Protein AF-A0A1V5QYV3-F1 (afdb_monomer_lite)

Foldseek 3Di:
DCLDCLCQLLQVQQVHLLSDALLLVLLCVVLVSDDLVNVLVSLVVNPDDDDLSVVSNPQDDPRCVPCNSVSSQVSNCVVPVGHDDPPDPSNVLSLLSSLLSQLVVLLVDPDAQLRSQVSLVVSLVSGPPNPLCPPQWDDDDPPNPDRIGGDSVVSVVSSVVSVVVSVVVD

Structure (mmCIF, N/CA/C/O backbone):
data_AF-A0A1V5QYV3-F1
#
_entry.id   AF-A0A1V5QYV3-F1
#
loop_
_atom_site.group_PDB
_atom_site.id
_atom_site.type_symbol
_atom_site.label_atom_id
_atom_site.label_alt_id
_atom_site.label_comp_id
_atom_site.label_asym_id
_atom_site.label_entity_id
_atom_site.label_seq_id
_atom_site.pdbx_PDB_ins_code
_atom_site.Cartn_x
_atom_site.Cartn_y
_atom_site.Cartn_z
_atom_site.occupancy
_atom_site.B_iso_or_equiv
_atom_site.auth_seq_id
_atom_site.auth_comp_id
_atom_site.auth_asym_id
_atom_site.auth_atom_id
_atom_site.pdbx_PDB_model_num
ATOM 1 N N . MET A 1 1 ? 0.144 7.387 -16.689 1.00 37.31 1 MET A N 1
ATOM 2 C CA . MET A 1 1 ? -0.087 6.538 -15.502 1.00 37.31 1 MET A CA 1
ATOM 3 C C . MET A 1 1 ? -1.443 6.913 -14.931 1.00 37.31 1 MET A C 1
ATOM 5 O O . MET A 1 1 ? -1.609 8.061 -14.538 1.00 37.31 1 MET A O 1
ATOM 9 N N . VAL A 1 2 ? -2.435 6.024 -14.979 1.00 34.88 2 VAL A N 1
ATOM 10 C CA . VAL A 1 2 ? -3.757 6.297 -14.391 1.00 34.88 2 VAL A CA 1
ATOM 11 C C . VAL A 1 2 ? -3.686 5.932 -12.906 1.00 34.88 2 VAL A C 1
ATOM 13 O O . VAL A 1 2 ? -4.050 4.836 -12.500 1.00 34.88 2 VAL A O 1
ATOM 16 N N . LEU A 1 3 ? -3.137 6.849 -12.108 1.00 44.66 3 LEU A N 1
ATOM 17 C CA . LEU A 1 3 ? -3.066 6.776 -10.644 1.00 44.66 3 LEU A CA 1
ATOM 18 C C . LEU A 1 3 ? -4.447 7.116 -10.060 1.00 44.66 3 LEU A C 1
ATOM 20 O O . LEU A 1 3 ? -4.677 8.246 -9.636 1.00 44.66 3 LEU A O 1
ATOM 24 N N . GLY A 1 4 ? -5.406 6.190 -10.151 1.00 52.59 4 GLY A N 1
ATOM 25 C CA . GLY A 1 4 ? -6.809 6.488 -9.825 1.00 52.59 4 GLY A CA 1
ATOM 26 C C . GLY A 1 4 ? -7.518 5.531 -8.873 1.00 52.59 4 GLY A C 1
ATOM 27 O O . GLY A 1 4 ? -8.609 5.866 -8.426 1.00 52.59 4 GLY A O 1
ATOM 28 N N . ASN A 1 5 ? -6.965 4.353 -8.567 1.00 79.50 5 ASN A N 1
ATOM 29 C CA . ASN A 1 5 ? -7.629 3.423 -7.650 1.00 79.50 5 ASN A CA 1
ATOM 30 C C . ASN A 1 5 ? 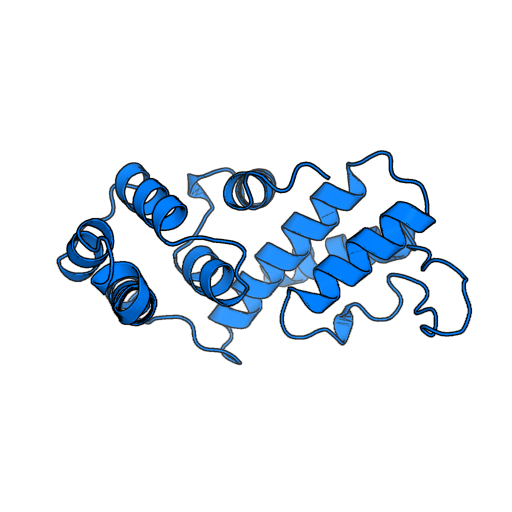-6.638 2.435 -7.017 1.00 79.50 5 ASN A C 1
ATOM 32 O O . ASN A 1 5 ? -6.522 1.284 -7.441 1.00 79.50 5 ASN A O 1
ATOM 36 N N . TRP A 1 6 ? -5.900 2.896 -6.007 1.00 88.38 6 TRP A N 1
ATOM 37 C CA . TRP A 1 6 ? -4.903 2.085 -5.302 1.00 88.38 6 TRP A CA 1
ATOM 38 C C . TRP A 1 6 ? -5.505 0.828 -4.671 1.00 88.38 6 TRP A C 1
ATOM 40 O O . TRP A 1 6 ? -4.906 -0.243 -4.752 1.00 88.38 6 TRP A O 1
ATOM 50 N N . LEU A 1 7 ? -6.723 0.919 -4.124 1.00 89.25 7 LEU A N 1
ATOM 51 C CA . LEU A 1 7 ? -7.436 -0.252 -3.608 1.00 89.25 7 LEU A CA 1
ATOM 52 C C . LEU A 1 7 ? -7.743 -1.271 -4.707 1.00 89.25 7 LEU A C 1
ATOM 54 O O . LEU A 1 7 ? -7.644 -2.463 -4.447 1.00 89.25 7 LEU A O 1
ATOM 58 N N . ALA A 1 8 ? -8.072 -0.849 -5.931 1.00 90.50 8 ALA A N 1
ATOM 59 C CA . ALA A 1 8 ? -8.268 -1.784 -7.040 1.00 90.50 8 ALA A CA 1
ATOM 60 C C . ALA A 1 8 ? -6.959 -2.457 -7.473 1.00 90.50 8 ALA A C 1
ATOM 62 O O . ALA A 1 8 ? -6.970 -3.645 -7.803 1.00 90.50 8 ALA A O 1
ATOM 63 N N . ILE A 1 9 ? -5.834 -1.731 -7.450 1.00 91.81 9 ILE A N 1
ATOM 64 C CA . ILE A 1 9 ? -4.517 -2.332 -7.696 1.00 91.81 9 ILE A CA 1
ATOM 65 C C . ILE A 1 9 ? -4.246 -3.411 -6.648 1.00 91.81 9 ILE A C 1
ATOM 67 O O . ILE A 1 9 ? -3.988 -4.555 -7.015 1.00 91.81 9 ILE A O 1
ATOM 71 N N . LEU A 1 10 ? -4.397 -3.081 -5.364 1.00 94.12 10 LEU A N 1
ATOM 72 C CA . LEU A 1 10 ? -4.227 -4.043 -4.281 1.00 94.12 10 LEU A CA 1
ATOM 73 C C . LEU A 1 10 ? -5.174 -5.243 -4.439 1.00 94.12 10 LEU A C 1
ATOM 75 O O . LEU A 1 10 ? -4.710 -6.381 -4.462 1.00 94.12 10 LEU A O 1
ATOM 79 N N . ALA A 1 11 ? -6.476 -4.998 -4.627 1.00 92.62 11 ALA A N 1
ATOM 80 C CA . ALA A 1 11 ? -7.517 -6.021 -4.754 1.00 92.62 11 ALA A CA 1
ATOM 81 C C . ALA A 1 11 ? -7.185 -7.080 -5.812 1.00 92.62 11 ALA A C 1
ATOM 83 O O . ALA A 1 11 ? -7.344 -8.272 -5.553 1.00 92.62 11 ALA A O 1
ATOM 84 N N . ARG A 1 12 ? -6.686 -6.675 -6.989 1.00 92.44 12 ARG A N 1
ATOM 85 C CA . ARG A 1 12 ? -6.314 -7.612 -8.068 1.00 92.44 12 ARG A CA 1
ATOM 86 C C . ARG A 1 12 ? -5.261 -8.632 -7.645 1.00 92.44 12 ARG A C 1
ATOM 88 O O . ARG A 1 12 ? -5.223 -9.726 -8.199 1.00 92.44 12 ARG A O 1
ATOM 95 N N . HIS A 1 13 ? -4.435 -8.294 -6.662 1.00 90.25 13 HIS A N 1
ATOM 96 C CA . HIS A 1 13 ? -3.295 -9.106 -6.256 1.00 90.25 13 HIS A CA 1
ATOM 97 C C . HIS A 1 13 ? -3.441 -9.737 -4.869 1.00 90.25 13 HIS A C 1
ATOM 99 O O . HIS A 1 13 ? -2.562 -10.503 -4.478 1.00 90.25 13 HIS A O 1
ATOM 105 N N . VAL A 1 14 ? -4.537 -9.467 -4.148 1.00 88.31 14 VAL A N 1
ATOM 106 C CA . VAL A 1 14 ? -4.794 -10.029 -2.807 1.00 88.31 14 VAL A CA 1
ATOM 107 C C . VAL A 1 14 ? -6.072 -10.866 -2.711 1.00 88.31 14 VAL A C 1
ATOM 109 O O . VAL A 1 14 ? -6.513 -11.168 -1.609 1.00 88.31 14 VAL A O 1
ATOM 112 N N . GLY A 1 15 ? -6.654 -11.279 -3.841 1.00 84.81 15 GLY A N 1
ATOM 113 C CA . GLY A 1 15 ? -7.861 -12.121 -3.865 1.00 84.81 15 GLY A CA 1
ATOM 114 C C . GLY A 1 15 ? -9.178 -11.342 -3.944 1.00 84.81 15 GLY A C 1
ATOM 115 O O . GLY A 1 15 ? -10.222 -11.854 -3.559 1.00 84.81 15 GLY A O 1
ATOM 116 N N . GLY A 1 16 ? -9.145 -10.111 -4.454 1.00 88.88 16 GLY A N 1
ATOM 117 C CA . GLY A 1 16 ? -10.307 -9.235 -4.585 1.00 88.88 16 GLY A CA 1
ATOM 118 C C . GLY A 1 16 ? -10.464 -8.265 -3.413 1.00 88.88 16 GLY A C 1
ATOM 119 O O . GLY A 1 16 ? -9.586 -8.135 -2.562 1.00 88.88 16 GLY A O 1
ATOM 120 N N . ALA A 1 17 ? -11.595 -7.555 -3.384 1.00 87.56 17 ALA A N 1
ATOM 121 C CA . ALA A 1 17 ? -11.880 -6.552 -2.354 1.00 87.56 17 ALA A CA 1
ATOM 122 C C . ALA A 1 17 ? -11.968 -7.157 -0.940 1.00 87.56 17 ALA A C 1
ATOM 124 O O . ALA A 1 17 ? -11.558 -6.514 0.022 1.00 87.56 17 ALA A O 1
ATOM 125 N N . GLU A 1 18 ? -12.444 -8.401 -0.826 1.00 87.94 18 GLU A N 1
ATOM 126 C CA . GLU A 1 18 ? -12.529 -9.150 0.439 1.00 87.94 18 GLU A CA 1
ATOM 127 C C . GLU A 1 18 ? -11.152 -9.523 1.001 1.00 87.94 18 GLU A C 1
ATOM 129 O O . GLU A 1 18 ? -10.998 -9.722 2.202 1.00 87.94 18 GLU A O 1
ATOM 134 N N . GLY A 1 19 ? -10.135 -9.589 0.139 1.00 91.06 19 GLY A N 1
ATOM 135 C CA . GLY A 1 19 ? -8.763 -9.870 0.539 1.00 91.06 19 GLY A CA 1
ATOM 136 C C . GLY A 1 19 ? -8.020 -8.666 1.116 1.00 91.06 19 GLY A C 1
ATOM 137 O O . GLY A 1 19 ? -6.894 -8.830 1.585 1.00 91.06 19 GLY A O 1
ATOM 138 N N . ILE A 1 20 ? -8.606 -7.463 1.073 1.00 94.62 20 ILE A N 1
ATOM 139 C CA . ILE A 1 20 ? -8.024 -6.242 1.644 1.00 94.62 20 ILE A CA 1
ATOM 140 C C . ILE A 1 20 ? -8.270 -6.221 3.151 1.00 94.62 20 ILE A C 1
ATOM 142 O O . ILE A 1 20 ? -9.400 -6.353 3.618 1.00 94.62 20 ILE A O 1
ATOM 146 N N . THR A 1 21 ? -7.208 -6.000 3.917 1.00 95.31 21 THR A N 1
ATOM 147 C CA . THR A 1 21 ? -7.247 -6.010 5.380 1.00 95.31 21 THR A CA 1
ATOM 148 C C . THR A 1 21 ? -7.168 -4.603 5.971 1.00 95.31 21 THR A C 1
ATOM 150 O O . THR A 1 21 ? -6.734 -3.650 5.324 1.00 95.31 21 THR A O 1
ATOM 153 N N . TRP A 1 22 ? -7.512 -4.475 7.255 1.00 96.50 22 TRP A N 1
ATOM 154 C CA . TRP A 1 22 ? -7.278 -3.241 8.012 1.00 96.50 22 TRP A CA 1
ATOM 155 C C . TRP A 1 22 ? -5.803 -2.832 8.058 1.00 96.50 22 TRP A C 1
ATOM 157 O O . TRP A 1 22 ? -5.520 -1.637 8.132 1.00 96.50 22 TRP A O 1
ATOM 167 N N . ASP A 1 23 ? -4.875 -3.791 8.001 1.00 96.56 23 ASP A N 1
ATOM 168 C CA . ASP A 1 23 ? -3.445 -3.482 7.981 1.00 96.56 23 ASP A CA 1
ATOM 169 C C . ASP A 1 23 ? -3.054 -2.807 6.669 1.00 96.56 23 ASP A C 1
ATOM 171 O O . ASP A 1 23 ? -2.379 -1.779 6.687 1.00 96.56 23 ASP A O 1
ATOM 175 N N . ASP A 1 24 ? -3.567 -3.318 5.546 1.00 96.50 24 ASP A N 1
ATOM 176 C CA . ASP A 1 24 ? -3.367 -2.707 4.232 1.00 96.50 24 ASP A CA 1
ATOM 177 C C . ASP A 1 24 ? -3.920 -1.278 4.194 1.00 96.50 24 ASP A C 1
ATOM 179 O O . ASP A 1 24 ? -3.288 -0.379 3.646 1.00 96.50 24 ASP A O 1
ATOM 183 N N . VAL A 1 25 ? -5.085 -1.050 4.802 1.00 96.69 25 VAL A N 1
ATOM 184 C CA . VAL A 1 25 ? -5.746 0.260 4.806 1.00 96.69 25 VAL A CA 1
ATOM 185 C C . VAL A 1 25 ? -5.002 1.280 5.664 1.00 96.69 25 VAL A C 1
ATOM 187 O O . VAL A 1 25 ? -4.814 2.416 5.232 1.00 96.69 25 VAL A O 1
ATOM 190 N N . VAL A 1 26 ? -4.548 0.892 6.860 1.00 96.56 26 VAL A N 1
ATOM 191 C CA . VAL A 1 26 ? -3.757 1.779 7.728 1.00 96.56 26 VAL A CA 1
ATOM 192 C C . VAL A 1 26 ? -2.426 2.130 7.068 1.00 96.56 26 VAL A C 1
ATOM 194 O O . VAL A 1 26 ? -2.077 3.305 7.000 1.00 96.56 26 VAL A O 1
ATOM 197 N N . VAL A 1 27 ? -1.708 1.132 6.551 1.00 95.38 27 VAL A N 1
ATOM 198 C CA . VAL A 1 27 ? -0.402 1.345 5.909 1.00 95.38 27 VAL A CA 1
ATOM 199 C C . VAL A 1 27 ? -0.547 2.123 4.600 1.00 95.38 27 VAL A C 1
ATOM 201 O O . VAL A 1 27 ? 0.222 3.040 4.337 1.00 95.38 27 VAL A O 1
ATOM 204 N N . GLY A 1 28 ? -1.575 1.829 3.803 1.00 95.00 28 GLY A N 1
ATOM 205 C CA . GLY A 1 28 ? -1.860 2.567 2.573 1.00 95.00 28 GLY A CA 1
ATOM 206 C C . GLY A 1 28 ? -2.234 4.028 2.829 1.00 95.00 28 GLY A C 1
ATOM 207 O O . GLY A 1 28 ? -1.920 4.890 2.010 1.00 95.00 28 GLY A O 1
ATOM 208 N N . HIS A 1 29 ? -2.877 4.330 3.962 1.00 95.00 29 HIS A N 1
ATOM 209 C CA . HIS A 1 29 ? -3.113 5.711 4.383 1.00 95.00 29 HIS A CA 1
ATOM 210 C C . HIS A 1 29 ? -1.807 6.432 4.730 1.00 95.00 29 HIS A C 1
ATOM 212 O O . HIS A 1 29 ? -1.598 7.556 4.281 1.00 95.00 29 HIS A O 1
ATOM 218 N N . ASP A 1 30 ? -0.930 5.772 5.489 1.00 93.25 30 ASP A N 1
ATOM 219 C CA . ASP A 1 30 ? 0.359 6.325 5.922 1.00 93.25 30 ASP A CA 1
ATOM 220 C C . ASP A 1 30 ? 1.295 6.621 4.741 1.00 93.25 30 ASP A C 1
ATOM 222 O O . ASP A 1 30 ? 1.905 7.684 4.680 1.00 93.25 30 ASP A O 1
ATOM 226 N N . PHE A 1 31 ? 1.314 5.747 3.732 1.00 91.81 31 PHE A N 1
ATOM 227 C CA . PHE A 1 31 ? 2.054 5.971 2.483 1.00 91.81 31 PHE A CA 1
ATOM 228 C C . PHE A 1 31 ? 1.416 7.021 1.561 1.00 91.81 31 PHE A C 1
ATOM 230 O O . PHE A 1 31 ? 1.944 7.320 0.493 1.00 91.81 31 PHE A O 1
ATOM 237 N N . GLY A 1 32 ? 0.263 7.583 1.932 1.00 90.94 32 GLY A N 1
ATOM 238 C CA . GLY A 1 32 ? -0.448 8.563 1.115 1.00 90.94 32 GLY A CA 1
ATOM 239 C C . GLY A 1 32 ? -1.128 7.976 -0.126 1.00 90.94 32 GLY A C 1
ATOM 240 O O . GLY A 1 32 ? -1.632 8.734 -0.956 1.00 90.94 32 GLY A O 1
ATOM 241 N N . PHE A 1 33 ? -1.192 6.646 -0.256 1.00 92.00 33 PHE A N 1
ATOM 242 C CA . PHE A 1 33 ? -1.955 5.984 -1.315 1.00 92.00 33 PHE A CA 1
ATOM 243 C C . PHE A 1 33 ? -3.452 6.170 -1.100 1.00 92.00 33 PHE A C 1
ATOM 245 O O . PHE A 1 33 ? -4.181 6.460 -2.041 1.00 92.00 33 PHE A O 1
ATOM 252 N N . LEU A 1 34 ? -3.917 6.030 0.140 1.00 93.88 34 LEU A N 1
ATOM 253 C CA . LEU A 1 34 ? -5.340 6.059 0.451 1.00 93.88 34 LEU A CA 1
ATOM 254 C C . LEU A 1 34 ? -5.746 7.364 1.119 1.00 93.88 34 LEU A C 1
ATOM 256 O O . LEU A 1 34 ? -5.293 7.703 2.217 1.00 93.88 34 LEU A O 1
ATOM 260 N N . LYS A 1 35 ? -6.684 8.066 0.487 1.00 92.75 35 LYS A N 1
ATOM 261 C CA . LYS A 1 35 ? -7.342 9.224 1.084 1.00 92.75 35 LYS A CA 1
ATOM 262 C C . LYS A 1 35 ? -8.423 8.784 2.059 1.00 92.75 35 LYS A C 1
ATOM 264 O O . LYS A 1 35 ? -8.999 7.700 1.957 1.00 92.75 35 LYS A O 1
AT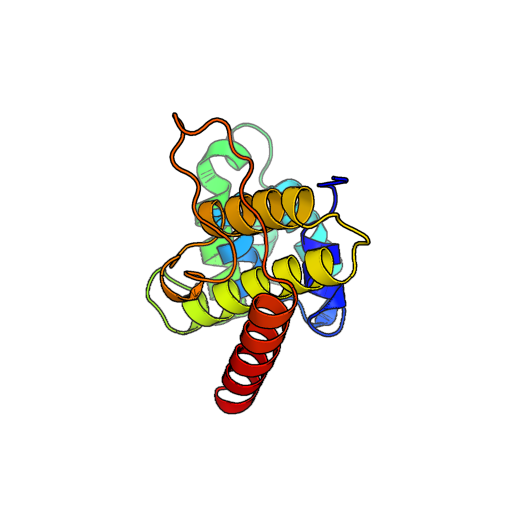OM 269 N N . ALA A 1 36 ? -8.746 9.676 2.988 1.00 94.50 36 ALA A N 1
ATOM 270 C CA . ALA A 1 36 ? -9.756 9.424 4.005 1.00 94.50 36 ALA A CA 1
ATOM 271 C C . ALA A 1 36 ? -11.115 9.026 3.400 1.00 94.50 36 ALA A C 1
ATOM 273 O O . ALA A 1 36 ? -11.783 8.131 3.908 1.00 94.50 36 ALA A O 1
ATOM 274 N N . GLU A 1 37 ? -11.507 9.648 2.290 1.00 92.44 37 GLU A N 1
ATOM 275 C CA . GLU A 1 37 ? -12.761 9.376 1.590 1.00 92.44 37 GLU A CA 1
ATOM 276 C C . GLU A 1 37 ? -12.807 7.955 1.015 1.00 92.44 37 GLU A C 1
ATOM 278 O O . GLU A 1 37 ? -13.819 7.268 1.155 1.00 92.44 37 GLU A O 1
ATOM 283 N N . GLU A 1 38 ? -11.709 7.493 0.410 1.00 93.12 38 GLU A N 1
ATOM 284 C CA . GLU A 1 38 ? -11.597 6.142 -0.155 1.00 93.12 38 GLU A CA 1
ATOM 285 C C . GLU A 1 38 ? -11.716 5.088 0.948 1.00 93.12 38 GLU A C 1
ATOM 287 O O . GLU A 1 38 ? -12.443 4.104 0.811 1.00 93.12 38 GLU A O 1
ATOM 292 N N . ILE A 1 39 ? -11.073 5.347 2.086 1.00 95.31 39 ILE A N 1
ATOM 293 C CA . ILE A 1 39 ? -11.139 4.481 3.261 1.00 95.31 39 ILE A CA 1
ATOM 294 C C . ILE A 1 39 ? -12.554 4.458 3.839 1.00 95.31 39 ILE A C 1
ATOM 296 O O . ILE A 1 39 ? -13.072 3.391 4.147 1.00 95.31 39 ILE A O 1
ATOM 300 N N . GLN A 1 40 ? -13.226 5.606 3.948 1.00 95.06 40 GLN A N 1
ATOM 301 C CA . GLN A 1 40 ? -14.613 5.663 4.415 1.00 95.06 40 GLN A CA 1
ATOM 302 C C . GLN A 1 40 ? -15.567 4.892 3.490 1.00 95.06 40 GLN A C 1
ATOM 304 O O . GLN A 1 40 ? -16.510 4.272 3.980 1.00 95.06 40 GLN A O 1
ATOM 309 N N . VAL A 1 41 ? -15.348 4.919 2.171 1.00 93.06 41 VAL A N 1
ATOM 310 C CA . VAL A 1 41 ? -16.115 4.107 1.211 1.00 93.06 41 VAL A CA 1
ATOM 311 C C . VAL A 1 41 ? -15.844 2.619 1.423 1.00 93.06 41 VAL A C 1
ATOM 313 O O . VAL A 1 41 ? -16.798 1.848 1.519 1.00 93.06 41 VAL A O 1
ATOM 316 N N . TRP A 1 42 ? -14.576 2.225 1.559 1.00 93.75 42 TRP A N 1
ATOM 317 C CA . TRP A 1 42 ? -14.202 0.838 1.840 1.00 93.75 42 TRP A CA 1
ATOM 318 C C . TRP A 1 42 ? -14.823 0.329 3.148 1.00 93.75 42 TRP A C 1
ATOM 320 O O . TRP A 1 42 ? -15.437 -0.735 3.151 1.00 93.75 42 TRP A O 1
ATOM 330 N N . ILE A 1 43 ? -14.773 1.120 4.229 1.00 94.50 43 ILE A N 1
ATOM 331 C CA . ILE A 1 43 ? -15.376 0.751 5.518 1.00 94.50 43 ILE A CA 1
ATOM 332 C C . ILE A 1 43 ? -16.885 0.513 5.367 1.00 94.50 43 ILE A C 1
ATOM 334 O O . ILE A 1 43 ? -17.402 -0.508 5.818 1.00 94.50 43 ILE A O 1
ATOM 338 N N . ARG A 1 44 ? -17.599 1.435 4.704 1.00 92.69 44 ARG A N 1
ATOM 339 C CA . ARG A 1 44 ? -19.055 1.319 4.500 1.00 92.69 44 ARG A CA 1
ATOM 340 C C . ARG A 1 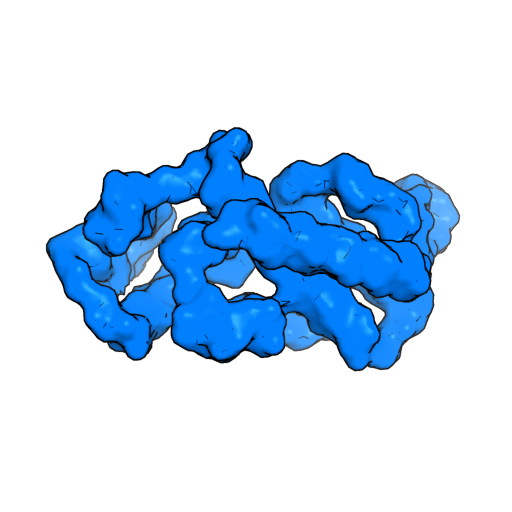44 ? -19.427 0.126 3.617 1.00 92.69 44 ARG A C 1
ATOM 342 O O . ARG A 1 44 ? -20.468 -0.481 3.841 1.00 92.69 44 ARG A O 1
ATOM 349 N N . GLY A 1 45 ? -18.596 -0.204 2.628 1.00 90.06 45 GLY A N 1
ATOM 350 C CA . GLY A 1 45 ? -18.801 -1.353 1.744 1.00 90.06 45 GLY A CA 1
ATOM 351 C C . GLY A 1 45 ? -18.470 -2.703 2.387 1.00 90.06 45 GLY A C 1
ATOM 352 O O . GLY A 1 45 ? -19.057 -3.707 2.000 1.00 90.06 45 GLY A O 1
ATOM 353 N N . GLY A 1 46 ? -17.563 -2.733 3.369 1.00 86.56 46 GLY A N 1
ATOM 354 C CA . GLY A 1 46 ? -17.081 -3.963 4.008 1.00 86.56 46 GLY A CA 1
ATOM 355 C C . GLY A 1 46 ? -17.947 -4.501 5.151 1.00 86.56 46 GLY A C 1
ATOM 356 O O . GLY A 1 46 ? -17.650 -5.565 5.682 1.00 86.56 46 GLY A O 1
ATOM 357 N N . GLY A 1 47 ? -19.005 -3.788 5.554 1.00 87.19 47 GLY A N 1
ATOM 358 C CA . GLY A 1 47 ? -19.913 -4.243 6.616 1.00 87.19 47 GLY A CA 1
ATOM 359 C C . GLY A 1 47 ? -19.294 -4.277 8.021 1.00 87.19 47 GLY A C 1
ATOM 360 O O . GLY A 1 47 ? -19.815 -4.967 8.896 1.00 87.19 47 GLY A O 1
ATOM 361 N N . PHE A 1 48 ? -18.196 -3.549 8.249 1.00 92.38 48 PHE A N 1
ATOM 362 C CA . PHE A 1 48 ? -17.551 -3.451 9.561 1.00 92.38 48 PHE A CA 1
ATOM 363 C C . PHE A 1 48 ? -18.459 -2.754 10.582 1.00 92.38 48 PHE A C 1
ATOM 365 O O . PHE A 1 48 ? -19.198 -1.830 10.242 1.00 92.38 48 PHE A O 1
ATOM 372 N N . GLN A 1 49 ? -18.384 -3.179 11.844 1.00 91.69 49 GLN A N 1
ATOM 373 C CA . GLN A 1 49 ? -19.242 -2.681 12.921 1.00 91.69 49 GLN A CA 1
ATOM 374 C C . GLN A 1 49 ? -18.418 -2.233 14.121 1.00 91.69 49 GLN A C 1
ATOM 376 O O . GLN A 1 49 ? -17.494 -2.932 14.524 1.00 91.69 49 GLN A O 1
ATOM 381 N N . GLY A 1 50 ? -18.795 -1.117 14.740 1.00 95.19 50 GLY A N 1
ATOM 382 C CA . GLY A 1 50 ? -18.200 -0.664 15.994 1.00 95.19 50 GLY A CA 1
ATOM 383 C C . GLY A 1 50 ? -18.194 0.853 16.126 1.00 95.19 50 GLY A C 1
ATOM 384 O O . GLY A 1 50 ? -18.352 1.579 15.144 1.00 95.19 50 GLY A O 1
ATOM 385 N N . GLU A 1 51 ? -18.032 1.345 17.352 1.00 97.06 51 GLU A N 1
ATOM 386 C CA . GLU A 1 51 ? -18.107 2.778 17.645 1.00 97.06 51 GLU A CA 1
ATOM 387 C C . GLU A 1 51 ? -16.946 3.537 16.990 1.00 97.06 51 G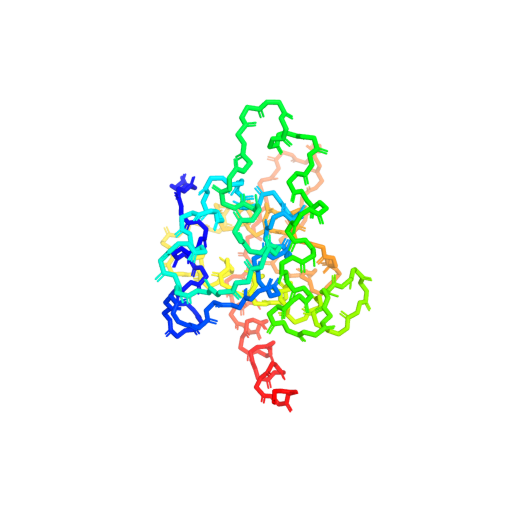LU A C 1
ATOM 389 O O . GLU A 1 51 ? -17.134 4.627 16.439 1.00 97.06 51 GLU A O 1
ATOM 394 N N . ALA A 1 52 ? -15.738 2.966 17.015 1.00 96.31 52 ALA A N 1
ATOM 395 C CA . ALA A 1 52 ? -14.578 3.600 16.400 1.00 96.31 52 ALA A CA 1
ATOM 396 C C . ALA A 1 52 ? -14.693 3.607 14.870 1.00 96.31 52 ALA A C 1
ATOM 398 O O . ALA A 1 52 ? -14.375 4.611 14.230 1.00 96.31 52 ALA A O 1
ATOM 399 N N . THR A 1 53 ? -15.200 2.519 14.298 1.00 96.19 53 THR A N 1
ATOM 400 C CA . THR A 1 53 ? -15.471 2.381 12.861 1.00 96.19 53 THR A CA 1
ATOM 401 C C . THR A 1 53 ? -16.507 3.404 12.383 1.00 96.19 53 THR A C 1
ATOM 403 O O . THR A 1 53 ? -16.245 4.176 11.456 1.00 96.19 53 THR A O 1
ATOM 406 N N . ASP A 1 54 ? -17.635 3.507 13.089 1.00 96.62 54 ASP A N 1
ATOM 407 C CA . ASP A 1 54 ? -18.671 4.513 12.843 1.00 96.62 54 ASP A CA 1
ATOM 408 C C . ASP A 1 54 ? -18.113 5.933 12.915 1.00 96.62 54 ASP A C 1
ATOM 410 O O . ASP A 1 54 ? -18.436 6.790 12.088 1.00 96.62 54 ASP A O 1
ATOM 414 N N . ARG A 1 55 ? -17.251 6.197 13.903 1.00 96.56 55 ARG A N 1
ATOM 415 C CA . ARG A 1 55 ? -16.617 7.502 14.072 1.00 96.56 55 ARG A CA 1
ATOM 416 C C . ARG A 1 55 ? -15.767 7.871 12.864 1.00 96.56 55 ARG A C 1
ATOM 418 O O . ARG A 1 55 ? -15.877 9.004 12.404 1.00 96.56 55 ARG A O 1
ATOM 425 N N . VAL A 1 56 ? -14.965 6.948 12.330 1.00 97.12 56 VAL A N 1
ATOM 426 C CA . VAL A 1 56 ? -14.182 7.192 11.106 1.00 97.12 56 VAL A CA 1
ATOM 427 C C . VAL A 1 56 ? -15.102 7.600 9.957 1.00 97.12 56 VAL A C 1
ATOM 429 O O . VAL A 1 56 ? -14.828 8.589 9.279 1.00 97.12 56 VAL A O 1
ATOM 432 N N . CYS A 1 57 ? -16.229 6.909 9.774 1.00 96.62 57 CYS A N 1
ATOM 433 C CA . CYS A 1 57 ? -17.197 7.198 8.715 1.00 96.62 57 CYS A CA 1
ATOM 434 C C . CYS A 1 57 ? -17.969 8.515 8.882 1.00 96.62 57 CYS A C 1
ATOM 436 O O . CYS A 1 57 ? -18.553 8.977 7.901 1.00 96.62 57 CYS A O 1
ATOM 438 N N . ARG A 1 58 ? -17.994 9.106 10.080 1.00 96.50 58 ARG A N 1
ATOM 439 C CA . ARG A 1 58 ? -18.673 10.383 10.367 1.00 96.50 58 ARG A CA 1
ATOM 440 C C . ARG A 1 58 ? -17.748 11.599 10.299 1.00 96.50 58 ARG A C 1
ATOM 442 O O . ARG A 1 58 ? -18.237 12.721 10.337 1.00 96.50 58 ARG A O 1
ATOM 449 N N . LEU A 1 59 ? -16.428 11.403 10.237 1.00 96.19 59 LEU A N 1
ATOM 450 C CA . LEU A 1 59 ? -15.479 12.514 10.164 1.00 96.19 59 LEU A CA 1
ATOM 451 C C . LEU A 1 59 ? -15.576 13.242 8.821 1.00 96.19 59 LEU A C 1
ATOM 453 O O . LEU A 1 59 ? -15.393 12.646 7.757 1.00 96.19 59 LEU A O 1
ATOM 457 N N . GLU A 1 60 ? -15.769 14.556 8.885 1.00 95.38 60 GLU A N 1
ATOM 458 C CA . GLU A 1 60 ? -15.891 15.436 7.723 1.00 95.38 60 GLU A CA 1
ATOM 459 C C . GLU A 1 60 ? -15.119 16.749 7.929 1.00 95.38 60 GLU A C 1
ATOM 461 O O . GLU A 1 60 ? -14.686 17.081 9.038 1.00 95.38 60 GLU A O 1
ATOM 466 N N . GLY A 1 61 ? -14.907 17.490 6.836 1.00 93.75 61 GLY A N 1
ATOM 467 C CA . GLY A 1 61 ? -14.287 18.816 6.853 1.00 93.75 61 GLY A CA 1
ATOM 468 C C . GLY A 1 61 ? -12.957 18.875 7.615 1.00 93.75 61 GLY A C 1
ATOM 469 O O . GLY A 1 61 ? -12.069 18.041 7.434 1.00 93.75 61 GLY A O 1
ATOM 470 N N . VAL A 1 62 ? -12.828 19.881 8.483 1.00 93.19 62 VAL A N 1
ATOM 471 C CA . VAL A 1 62 ? -11.615 20.129 9.283 1.00 93.19 62 VAL A CA 1
ATOM 472 C C . VAL A 1 62 ? -11.318 18.980 10.248 1.00 93.19 62 VAL A C 1
ATOM 474 O O . VAL A 1 62 ? -10.153 18.660 10.491 1.00 93.19 62 VAL A O 1
ATOM 477 N N . GLU A 1 63 ? -12.346 18.324 10.787 1.00 92.38 63 GLU A N 1
ATOM 478 C CA . GLU A 1 63 ? -12.133 17.204 11.701 1.00 92.38 63 GLU A CA 1
ATOM 479 C C . GLU A 1 63 ? -11.515 16.009 10.980 1.00 92.38 63 GLU A C 1
ATOM 481 O O . GLU A 1 63 ? -10.599 15.385 11.512 1.00 92.38 63 GLU A O 1
ATOM 486 N N . ARG A 1 64 ? -11.946 15.726 9.746 1.00 94.31 64 ARG A N 1
ATOM 487 C CA . ARG A 1 64 ? -11.310 14.696 8.917 1.00 94.31 64 ARG A CA 1
ATOM 488 C C . ARG A 1 64 ? -9.840 15.024 8.666 1.00 94.31 64 ARG A C 1
ATOM 490 O O . ARG A 1 64 ? -8.990 14.169 8.861 1.00 94.31 64 ARG A O 1
ATOM 497 N N . ALA A 1 65 ? -9.516 16.268 8.328 1.00 90.00 65 ALA A N 1
ATOM 498 C CA . ALA A 1 65 ? -8.128 16.658 8.073 1.00 90.00 65 ALA A CA 1
ATOM 499 C C . ALA A 1 65 ? -7.205 16.526 9.303 1.00 90.00 65 ALA A C 1
ATOM 501 O O . ALA A 1 65 ? -6.004 16.355 9.144 1.00 90.00 65 ALA A O 1
ATOM 502 N N . THR A 1 66 ? -7.746 16.613 10.523 1.00 93.06 66 THR A N 1
ATOM 503 C CA . THR A 1 66 ? -6.938 16.720 11.754 1.00 93.06 66 THR A CA 1
ATOM 504 C C . THR A 1 66 ? -7.019 15.507 12.677 1.00 93.06 66 THR A C 1
ATOM 506 O O . THR A 1 66 ? -6.159 15.337 13.537 1.00 93.06 66 THR A O 1
ATOM 509 N N . ARG A 1 67 ? -8.055 14.670 12.552 1.00 95.50 67 ARG A N 1
ATOM 510 C CA . ARG A 1 67 ? -8.335 13.566 13.490 1.00 95.50 67 ARG A CA 1
ATOM 511 C C . ARG A 1 67 ? -8.468 12.205 12.823 1.00 95.50 67 ARG A C 1
ATOM 513 O O . ARG A 1 67 ? -8.626 11.212 13.536 1.00 95.50 67 ARG A O 1
ATOM 520 N N . PHE A 1 68 ? -8.442 12.146 11.493 1.00 96.44 68 PHE A N 1
ATOM 521 C CA . PHE A 1 68 ? -8.746 10.919 10.765 1.00 96.44 68 PHE A CA 1
ATOM 522 C C . PHE A 1 68 ? -7.768 9.789 11.073 1.00 96.44 68 PHE A C 1
ATOM 524 O O . PHE A 1 68 ? -8.221 8.712 11.438 1.00 96.44 68 PHE A O 1
ATOM 531 N N . GLU A 1 69 ? -6.460 10.038 11.036 1.00 94.88 69 GLU A N 1
ATOM 532 C CA . GLU A 1 69 ? -5.442 9.019 11.322 1.00 94.88 69 GLU A CA 1
ATOM 533 C C . GLU A 1 69 ? -5.634 8.382 12.711 1.00 94.88 69 GLU A C 1
ATOM 535 O O . GLU A 1 69 ? -5.721 7.162 12.858 1.00 94.88 69 GLU A O 1
ATOM 540 N N . ALA A 1 70 ? -5.816 9.211 13.743 1.00 95.25 70 ALA A N 1
ATOM 541 C CA . ALA A 1 70 ? -6.046 8.733 15.103 1.00 95.25 70 ALA A CA 1
ATOM 542 C C . ALA A 1 70 ? -7.351 7.925 15.235 1.00 95.25 70 ALA A C 1
ATOM 544 O O . ALA A 1 70 ? -7.414 6.967 16.011 1.00 95.25 70 ALA A O 1
ATOM 545 N N . ALA A 1 71 ? -8.403 8.305 14.504 1.00 96.69 71 ALA A N 1
ATOM 546 C CA . ALA A 1 71 ? -9.648 7.544 14.459 1.00 96.69 71 ALA A CA 1
ATOM 547 C C . ALA A 1 71 ? -9.473 6.224 13.693 1.00 96.69 71 ALA A C 1
ATOM 549 O O . ALA A 1 71 ? -9.959 5.192 14.153 1.00 96.69 71 ALA A O 1
ATOM 550 N N . LEU A 1 72 ? -8.725 6.239 12.588 1.00 97.50 72 LEU A N 1
ATOM 551 C CA . LEU A 1 72 ? -8.430 5.072 11.765 1.00 97.50 72 LEU A CA 1
ATOM 552 C C . LEU A 1 72 ? -7.680 4.006 12.565 1.00 97.50 72 LEU A C 1
ATOM 554 O O . LEU A 1 72 ? -8.051 2.835 12.540 1.00 97.50 72 LEU A O 1
ATOM 558 N N . TRP A 1 73 ? -6.674 4.405 13.343 1.00 96.38 73 TRP A N 1
ATOM 559 C CA . TRP A 1 73 ? -5.947 3.487 14.221 1.00 96.38 73 TRP A CA 1
ATOM 560 C C . TRP A 1 73 ? -6.843 2.868 15.294 1.00 96.38 73 TRP A C 1
ATOM 562 O O . TRP A 1 73 ? -6.703 1.686 15.607 1.00 96.38 73 TRP A O 1
ATOM 572 N N . LYS A 1 74 ? -7.784 3.637 15.854 1.00 97.31 74 LYS A N 1
ATOM 573 C CA . LYS A 1 74 ? -8.753 3.103 16.821 1.00 97.31 74 LYS A CA 1
ATOM 574 C C . LYS A 1 74 ? -9.703 2.101 16.174 1.00 97.31 74 LYS A C 1
ATOM 576 O O . LYS A 1 74 ? -9.914 1.046 16.756 1.00 97.31 74 LYS A O 1
ATOM 581 N N . ALA A 1 75 ? -10.221 2.401 14.984 1.00 97.62 75 ALA A N 1
ATOM 582 C CA . ALA A 1 75 ? -11.076 1.481 14.238 1.00 97.62 75 ALA A CA 1
ATOM 583 C C . ALA A 1 75 ? -10.326 0.191 13.870 1.00 97.62 75 ALA A C 1
ATOM 585 O O . ALA A 1 75 ? -10.812 -0.901 14.134 1.00 97.62 75 ALA A O 1
ATOM 586 N N . SER A 1 76 ? -9.086 0.296 13.384 1.00 97.19 76 SER A N 1
ATOM 587 C CA . SER A 1 76 ? -8.232 -0.871 13.126 1.00 97.19 76 SER A CA 1
ATOM 588 C C . SER A 1 76 ? -8.039 -1.731 14.382 1.00 97.19 76 SER A C 1
ATOM 590 O O . SER A 1 76 ? -8.187 -2.954 14.327 1.00 97.19 76 SER A O 1
ATOM 592 N N . ALA A 1 77 ? -7.765 -1.112 15.535 1.00 96.81 77 ALA A N 1
ATOM 593 C CA . ALA A 1 77 ? -7.632 -1.830 16.800 1.00 96.81 77 ALA A CA 1
ATOM 594 C C . ALA A 1 77 ? -8.953 -2.455 17.284 1.00 96.81 77 ALA A C 1
ATOM 596 O O . ALA A 1 77 ? -8.922 -3.552 17.829 1.00 96.81 77 ALA A O 1
ATOM 597 N N . GLU A 1 78 ? -10.095 -1.799 17.064 1.00 97.06 78 GLU A N 1
ATOM 598 C CA . GLU A 1 78 ? -11.431 -2.335 17.360 1.00 97.06 78 GLU A CA 1
ATOM 599 C C . GLU A 1 78 ? -11.720 -3.600 16.538 1.00 97.06 78 GLU A C 1
ATOM 601 O O . GLU A 1 78 ? -12.181 -4.594 17.091 1.00 97.06 78 GLU A O 1
ATOM 606 N N . GLN A 1 79 ? -11.370 -3.603 15.249 1.00 95.75 79 GLN A N 1
ATOM 607 C CA . GLN A 1 79 ? -11.641 -4.729 14.348 1.00 95.75 79 GLN A CA 1
ATOM 608 C C . GLN A 1 79 ? -10.642 -5.884 14.477 1.00 95.75 79 GLN A C 1
ATOM 610 O O . GLN A 1 79 ? -10.984 -7.036 14.225 1.00 95.75 79 GLN A O 1
ATOM 615 N N . THR A 1 80 ? -9.390 -5.596 14.839 1.00 93.94 80 THR A N 1
ATOM 616 C CA . THR A 1 80 ? -8.292 -6.583 14.778 1.00 93.94 80 THR A CA 1
ATOM 617 C C . THR A 1 80 ? -7.578 -6.802 16.117 1.00 93.94 80 THR A C 1
ATOM 619 O O . THR A 1 80 ? -6.560 -7.490 16.188 1.00 93.94 80 THR A O 1
ATOM 622 N N . GLY A 1 81 ? -8.054 -6.172 17.192 1.00 94.00 81 GLY A N 1
ATOM 623 C CA . GLY A 1 81 ? -7.461 -6.189 18.533 1.00 94.00 81 GLY A CA 1
ATOM 624 C C . GLY A 1 81 ? -6.252 -5.260 18.719 1.00 94.00 81 GLY A C 1
ATOM 625 O O . GLY A 1 81 ? -5.965 -4.857 19.846 1.00 94.00 81 GLY A O 1
ATOM 626 N N . LYS A 1 82 ? -5.528 -4.900 17.648 1.00 93.12 82 LYS A N 1
ATOM 627 C CA . LYS A 1 82 ? -4.380 -3.966 17.671 1.00 93.12 82 LYS A CA 1
ATOM 628 C C . LYS A 1 82 ? -4.206 -3.273 16.321 1.00 93.12 82 LYS A C 1
ATOM 630 O O . LYS A 1 82 ? -4.342 -3.930 15.303 1.00 93.12 82 LYS A O 1
ATOM 635 N N . ALA A 1 83 ? -3.808 -2.004 16.306 1.00 92.75 83 ALA A N 1
ATOM 636 C CA . ALA A 1 83 ? -3.391 -1.337 15.069 1.00 92.75 83 ALA A CA 1
ATOM 637 C C . ALA A 1 83 ? -1.955 -1.745 14.676 1.00 92.75 83 ALA A C 1
ATOM 639 O O . ALA A 1 83 ? -1.116 -1.906 15.576 1.00 92.75 83 ALA A O 1
ATOM 640 N N . PRO A 1 84 ? -1.637 -1.885 13.375 1.00 93.88 84 PRO A N 1
ATOM 641 C CA . PRO A 1 84 ? -0.265 -2.095 12.925 1.00 93.8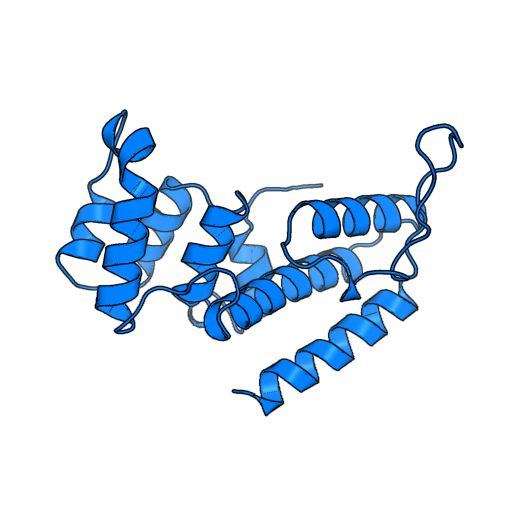8 84 PRO A CA 1
ATOM 642 C C . PRO A 1 84 ? 0.591 -0.864 13.254 1.00 93.88 84 PRO A C 1
ATOM 644 O O . PRO A 1 84 ? 0.102 0.265 13.303 1.00 93.88 84 PRO A O 1
ATOM 647 N N . ARG A 1 85 ? 1.883 -1.083 13.514 1.00 92.12 85 ARG A N 1
ATOM 648 C CA . ARG A 1 85 ? 2.848 -0.033 13.869 1.00 92.12 85 ARG A CA 1
ATOM 649 C C . ARG A 1 85 ? 4.087 -0.137 12.986 1.00 92.12 85 ARG A C 1
ATOM 651 O O . ARG A 1 85 ? 4.527 -1.273 12.786 1.00 92.12 85 ARG A O 1
ATOM 658 N N . PRO A 1 86 ? 4.674 0.987 12.534 1.00 90.12 86 PRO A N 1
ATOM 659 C CA . PRO A 1 86 ? 5.940 0.975 11.806 1.00 90.12 86 PRO A CA 1
ATOM 660 C C . PRO A 1 86 ? 6.998 0.120 12.515 1.00 90.12 86 PRO A C 1
ATOM 662 O O . PRO A 1 86 ? 7.141 0.184 13.737 1.00 90.12 86 PRO A O 1
ATOM 665 N N . GLY A 1 87 ? 7.693 -0.728 11.753 1.00 86.62 87 GLY A N 1
ATOM 666 C CA . GLY A 1 87 ? 8.684 -1.685 12.266 1.00 86.62 87 GLY A CA 1
ATOM 667 C C . GLY A 1 87 ? 8.110 -2.976 12.872 1.00 86.62 87 GLY A C 1
ATOM 668 O O . GLY A 1 87 ? 8.865 -3.894 13.181 1.00 86.62 87 GLY A O 1
ATOM 669 N N . GLY A 1 88 ? 6.788 -3.089 13.033 1.00 91.00 88 GLY A N 1
ATOM 670 C CA . GLY A 1 88 ? 6.130 -4.320 13.470 1.00 91.00 88 GLY A CA 1
ATOM 671 C C . GLY A 1 88 ? 5.871 -5.300 12.322 1.00 91.00 88 GLY A C 1
ATOM 672 O O . GLY A 1 88 ? 5.697 -4.901 11.174 1.00 91.00 88 GLY A O 1
ATOM 673 N N . GLN A 1 89 ? 5.744 -6.592 12.637 1.00 91.62 89 GLN A N 1
ATOM 674 C CA . GLN A 1 89 ? 5.518 -7.644 11.634 1.00 91.62 89 GLN A CA 1
ATOM 675 C C . GLN A 1 89 ? 4.274 -7.394 10.761 1.00 91.62 89 GLN A C 1
ATOM 677 O O . GLN A 1 89 ? 4.333 -7.523 9.543 1.00 91.62 89 GLN A O 1
ATOM 682 N N . ARG A 1 90 ? 3.152 -6.988 11.372 1.00 93.31 90 ARG A N 1
ATOM 683 C CA . ARG A 1 90 ? 1.904 -6.667 10.652 1.00 93.31 90 ARG A CA 1
ATOM 684 C C . ARG A 1 90 ? 2.071 -5.510 9.667 1.00 93.31 90 ARG A C 1
ATOM 686 O O . ARG A 1 90 ? 1.544 -5.564 8.563 1.00 93.31 90 ARG A O 1
ATOM 693 N N . TRP A 1 91 ? 2.851 -4.500 10.052 1.00 93.56 91 TRP A N 1
ATOM 694 C CA . TRP A 1 91 ? 3.192 -3.386 9.173 1.00 93.56 91 TRP A CA 1
ATOM 695 C C . TRP A 1 91 ? 4.052 -3.845 8.003 1.00 93.56 91 TRP A C 1
ATOM 697 O O . TRP A 1 91 ? 3.706 -3.570 6.862 1.00 93.56 91 TRP A O 1
ATOM 707 N N . GLY A 1 92 ? 5.127 -4.594 8.280 1.00 91.81 92 GLY A N 1
ATOM 708 C CA . GLY A 1 92 ? 6.010 -5.136 7.245 1.00 91.81 92 GLY A CA 1
ATOM 709 C C . GLY A 1 92 ? 5.250 -5.971 6.213 1.00 91.81 92 GLY A C 1
ATOM 710 O O . GLY A 1 92 ? 5.432 -5.782 5.016 1.00 91.81 92 GLY A O 1
ATOM 711 N N . ARG A 1 93 ? 4.304 -6.808 6.654 1.00 91.81 93 ARG A N 1
ATOM 712 C CA . ARG A 1 93 ? 3.453 -7.586 5.741 1.00 91.81 93 ARG A CA 1
ATOM 713 C C . ARG A 1 93 ? 2.532 -6.733 4.876 1.00 91.81 93 ARG A C 1
ATOM 715 O O . ARG A 1 93 ? 2.428 -6.989 3.681 1.00 91.81 93 ARG A O 1
ATOM 722 N N . ALA A 1 94 ? 1.842 -5.752 5.452 1.00 93.81 94 ALA A N 1
ATOM 723 C CA . ALA A 1 94 ? 0.970 -4.862 4.681 1.00 93.81 94 ALA A CA 1
ATOM 724 C C . ALA A 1 94 ? 1.773 -3.995 3.698 1.00 93.81 94 ALA A C 1
ATOM 726 O O . ALA A 1 94 ? 1.374 -3.810 2.550 1.00 93.81 94 ALA A O 1
ATOM 727 N N . GLN A 1 95 ? 2.951 -3.535 4.115 1.00 93.06 95 GLN A N 1
ATOM 728 C CA . GLN A 1 95 ? 3.911 -2.853 3.256 1.00 93.06 95 GLN A CA 1
ATOM 729 C C . GLN A 1 95 ? 4.353 -3.743 2.085 1.00 93.06 95 GLN A C 1
ATOM 731 O O . GLN A 1 95 ? 4.351 -3.291 0.941 1.00 93.06 95 GLN A O 1
ATOM 736 N N . ASP A 1 96 ? 4.654 -5.019 2.336 1.00 92.06 96 ASP A N 1
ATOM 737 C CA . ASP A 1 96 ? 4.986 -5.985 1.287 1.00 92.06 96 ASP A CA 1
ATOM 738 C C . ASP A 1 96 ? 3.823 -6.232 0.335 1.00 92.06 96 ASP A C 1
ATOM 740 O O . ASP A 1 96 ? 4.018 -6.266 -0.877 1.00 92.06 96 ASP A O 1
ATOM 744 N N . ARG A 1 97 ? 2.598 -6.341 0.848 1.00 93.88 97 ARG A N 1
ATOM 745 C CA . ARG A 1 97 ? 1.402 -6.500 0.012 1.00 93.88 97 ARG A CA 1
ATOM 746 C C . ARG A 1 97 ? 1.206 -5.311 -0.926 1.00 93.88 97 ARG A C 1
ATOM 748 O O . ARG A 1 97 ? 0.981 -5.529 -2.116 1.00 93.88 97 ARG A O 1
ATOM 755 N N . TRP A 1 98 ? 1.378 -4.082 -0.435 1.00 94.19 98 TRP A N 1
ATOM 756 C CA . TRP A 1 98 ? 1.387 -2.884 -1.280 1.00 94.19 98 TRP A CA 1
ATOM 757 C C . TRP A 1 98 ? 2.507 -2.927 -2.314 1.00 94.19 98 TRP A C 1
ATOM 759 O O . TRP A 1 98 ? 2.240 -2.842 -3.510 1.00 94.19 98 TRP A O 1
ATOM 769 N N . ARG A 1 99 ? 3.750 -3.132 -1.873 1.00 92.56 99 ARG A N 1
ATOM 770 C CA . ARG A 1 99 ? 4.930 -3.216 -2.743 1.00 92.56 99 ARG A CA 1
ATOM 771 C C . ARG A 1 99 ? 4.724 -4.203 -3.890 1.00 92.56 99 ARG A C 1
ATOM 773 O O . ARG A 1 99 ? 4.954 -3.869 -5.049 1.00 92.56 99 ARG A O 1
ATOM 780 N N . LEU A 1 100 ? 4.264 -5.410 -3.576 1.00 93.06 100 LEU A N 1
ATOM 781 C CA . LEU A 1 100 ? 4.055 -6.466 -4.560 1.00 93.06 100 LEU A CA 1
ATOM 782 C C . LEU A 1 100 ? 2.896 -6.157 -5.499 1.00 93.06 100 LEU A C 1
ATOM 784 O O . LEU A 1 100 ? 3.038 -6.376 -6.698 1.00 93.06 100 LEU A O 1
ATOM 788 N N . ALA A 1 101 ? 1.782 -5.624 -4.995 1.00 94.31 101 ALA A N 1
ATOM 789 C CA . ALA A 1 101 ? 0.663 -5.235 -5.846 1.00 94.31 101 ALA A CA 1
ATOM 790 C C . ALA A 1 101 ? 1.078 -4.172 -6.877 1.00 94.31 101 ALA A C 1
ATOM 792 O O . ALA A 1 101 ? 0.744 -4.290 -8.053 1.00 94.31 101 ALA A O 1
ATOM 793 N N . LEU A 1 102 ? 1.860 -3.176 -6.456 1.00 93.12 102 LEU A N 1
ATOM 794 C CA . LEU A 1 102 ? 2.347 -2.118 -7.340 1.00 93.12 102 LEU A CA 1
ATOM 795 C C . LEU A 1 102 ? 3.346 -2.638 -8.378 1.00 93.12 102 LEU A C 1
ATOM 797 O O . LEU A 1 102 ? 3.226 -2.329 -9.562 1.00 93.12 102 LEU A O 1
ATOM 801 N N . LEU A 1 103 ? 4.311 -3.461 -7.957 1.00 93.75 103 LEU A N 1
ATOM 802 C CA . LEU A 1 103 ? 5.293 -4.039 -8.877 1.00 93.75 103 LEU A CA 1
ATOM 803 C C . LEU A 1 103 ? 4.640 -4.974 -9.900 1.00 93.75 103 LEU A C 1
ATOM 805 O O . LEU A 1 103 ? 5.033 -4.962 -11.064 1.00 93.75 103 LEU A O 1
ATOM 809 N N . LYS A 1 104 ? 3.630 -5.754 -9.499 1.00 94.44 104 LYS A N 1
ATOM 810 C CA . LYS A 1 104 ? 2.868 -6.608 -10.419 1.00 94.44 104 LYS A CA 1
ATOM 811 C C . LYS A 1 104 ? 2.094 -5.795 -11.450 1.00 94.44 104 LYS A C 1
ATOM 813 O O . LYS A 1 104 ? 2.197 -6.100 -12.632 1.00 94.44 104 LYS A O 1
ATOM 818 N N . ASP A 1 105 ? 1.403 -4.736 -11.036 1.00 93.44 105 ASP A N 1
ATOM 819 C CA . ASP A 1 105 ? 0.671 -3.867 -11.967 1.00 93.44 105 ASP A CA 1
ATOM 820 C C . ASP A 1 105 ? 1.611 -3.221 -13.000 1.00 93.44 105 ASP A C 1
ATOM 822 O O . ASP A 1 105 ? 1.341 -3.203 -14.202 1.00 93.44 105 ASP A O 1
ATOM 826 N N . VAL A 1 106 ? 2.783 -2.772 -12.549 1.00 92.88 106 VAL A N 1
ATOM 827 C CA . VAL A 1 106 ? 3.824 -2.224 -13.427 1.00 92.88 106 VAL A CA 1
ATOM 828 C C . VAL A 1 106 ? 4.405 -3.293 -14.369 1.00 92.88 106 VAL A C 1
ATOM 830 O O . VAL A 1 106 ? 4.693 -2.996 -15.532 1.00 92.88 106 VAL A O 1
ATOM 833 N N . LEU A 1 107 ? 4.553 -4.542 -13.912 1.00 94.19 107 LEU A N 1
ATOM 834 C CA . LEU A 1 107 ? 4.962 -5.668 -14.757 1.00 94.19 107 LEU A CA 1
ATOM 835 C C . LEU A 1 107 ? 3.890 -6.055 -15.787 1.00 94.19 107 LEU A C 1
ATOM 837 O O . LEU A 1 107 ? 4.237 -6.470 -16.890 1.00 94.19 107 LEU A O 1
ATOM 841 N N . GLU A 1 108 ? 2.605 -5.921 -15.484 1.00 93.19 108 GLU A N 1
ATOM 842 C CA . GLU A 1 108 ? 1.528 -6.211 -16.441 1.00 93.19 108 GLU A CA 1
ATOM 843 C C . GLU A 1 108 ? 1.422 -5.139 -17.538 1.00 93.19 108 GLU A C 1
ATOM 845 O O . GLU A 1 108 ? 0.984 -5.420 -18.657 1.00 93.19 108 GLU A O 1
ATOM 850 N N . ALA A 1 109 ? 1.881 -3.917 -17.260 1.00 91.94 109 ALA A N 1
ATOM 851 C CA . ALA A 1 109 ? 1.864 -2.827 -18.221 1.00 91.94 109 ALA A CA 1
ATOM 852 C C . ALA A 1 109 ? 2.940 -2.984 -19.328 1.00 91.94 109 ALA A C 1
ATOM 854 O O . ALA A 1 109 ? 4.093 -3.352 -19.051 1.00 91.94 109 ALA A O 1
ATOM 855 N N . PRO A 1 110 ? 2.620 -2.635 -20.594 1.00 91.69 110 PRO A N 1
ATOM 856 C CA . PRO A 1 110 ? 3.559 -2.668 -21.717 1.00 91.69 110 PRO A CA 1
ATOM 857 C C . PRO A 1 110 ? 4.495 -1.445 -21.697 1.00 91.69 110 PRO A C 1
ATOM 859 O O . PRO A 1 110 ? 4.457 -0.585 -22.577 1.00 91.69 110 PRO A O 1
ATOM 862 N N . LEU A 1 111 ? 5.313 -1.335 -20.651 1.00 92.12 111 LEU A N 1
ATOM 863 C CA . LEU A 1 111 ? 6.246 -0.227 -20.443 1.00 92.12 111 LEU A CA 1
ATOM 864 C C . LEU A 1 111 ? 7.585 -0.477 -21.141 1.00 92.12 111 LEU A C 1
ATOM 866 O O . LEU A 1 111 ? 8.095 -1.600 -21.136 1.00 92.12 111 LEU A O 1
ATOM 870 N N . SER A 1 112 ? 8.188 0.591 -21.672 1.00 94.12 112 SER A N 1
ATOM 871 C CA . SER A 1 112 ? 9.604 0.572 -22.055 1.00 94.12 112 SER A CA 1
ATOM 872 C C . SER A 1 112 ? 10.496 0.405 -20.813 1.00 94.12 112 SER A C 1
ATOM 874 O O . SER A 1 112 ? 10.041 0.689 -19.701 1.00 94.12 112 SER A O 1
ATOM 876 N N . PRO A 1 113 ? 11.769 -0.005 -20.965 1.00 93.06 113 PRO A N 1
ATOM 877 C CA . PRO A 1 113 ? 12.703 -0.106 -19.841 1.00 93.06 113 PRO A CA 1
ATOM 878 C C . PRO A 1 113 ? 12.834 1.192 -19.036 1.00 93.06 113 PRO A C 1
ATOM 880 O O . PRO A 1 113 ? 12.897 1.152 -17.812 1.00 93.06 113 PRO A O 1
ATOM 883 N N . GLU A 1 114 ? 12.819 2.346 -19.702 1.00 92.19 114 GLU A N 1
ATOM 884 C CA . GLU A 1 114 ? 12.904 3.655 -19.051 1.00 92.19 114 GLU A CA 1
ATOM 885 C C . GLU A 1 114 ? 11.634 3.986 -18.257 1.00 92.19 114 GLU A C 1
ATOM 887 O O . GLU A 1 114 ? 11.698 4.390 -17.099 1.00 92.19 114 GLU A O 1
ATOM 892 N N . ALA A 1 115 ? 10.456 3.765 -18.852 1.00 91.94 115 ALA A N 1
ATOM 893 C CA . ALA A 1 115 ? 9.186 3.985 -18.164 1.00 91.94 115 ALA A CA 1
ATOM 894 C C . ALA A 1 115 ? 9.006 3.022 -16.978 1.00 91.94 115 ALA A C 1
ATOM 896 O O . ALA A 1 115 ? 8.443 3.401 -15.953 1.00 91.94 115 ALA A O 1
ATOM 897 N N . LEU A 1 116 ? 9.518 1.795 -17.108 1.00 93.69 116 LEU A N 1
ATOM 898 C CA . LEU A 1 116 ? 9.587 0.816 -16.031 1.00 93.69 116 LEU A CA 1
ATOM 899 C C . LEU A 1 116 ? 10.516 1.287 -14.906 1.00 93.69 116 LEU A C 1
ATOM 901 O O . LEU A 1 116 ? 10.125 1.220 -13.748 1.00 93.69 116 LEU A O 1
ATOM 905 N N . GLY A 1 117 ? 11.706 1.799 -15.234 1.00 91.56 117 GLY A N 1
ATOM 906 C CA . GLY A 1 117 ? 12.657 2.320 -14.247 1.00 91.56 117 GLY A CA 1
ATOM 907 C C . GLY A 1 117 ? 12.059 3.448 -13.411 1.00 91.56 117 GLY A C 1
ATOM 908 O O . GLY A 1 117 ? 12.062 3.365 -12.187 1.00 91.56 117 GLY A O 1
ATOM 909 N N . VAL A 1 118 ? 11.439 4.434 -14.066 1.00 90.62 118 VAL A N 1
ATOM 910 C CA . VAL A 1 118 ? 10.744 5.541 -13.384 1.00 90.62 118 VAL A CA 1
ATOM 911 C C . VAL A 1 118 ? 9.608 5.030 -12.492 1.00 90.62 118 VAL A C 1
ATOM 913 O O . VAL A 1 118 ? 9.433 5.510 -11.373 1.00 90.62 118 VAL A O 1
ATOM 916 N N . ALA A 1 119 ? 8.828 4.053 -12.963 1.00 91.81 119 ALA A N 1
ATOM 917 C CA . ALA A 1 119 ? 7.728 3.497 -12.179 1.00 91.81 119 ALA A CA 1
ATOM 918 C C . ALA A 1 119 ? 8.227 2.766 -10.922 1.00 91.81 119 ALA A C 1
ATOM 920 O O . ALA A 1 119 ? 7.672 2.963 -9.844 1.00 91.81 119 ALA A O 1
ATOM 921 N N . VAL A 1 120 ? 9.286 1.959 -11.038 1.00 91.19 120 VAL A N 1
ATOM 922 C CA . VAL A 1 120 ? 9.864 1.233 -9.896 1.00 91.19 120 VAL A CA 1
ATOM 923 C C . VAL A 1 120 ? 10.515 2.192 -8.903 1.00 91.19 120 VAL A C 1
ATOM 925 O O . VAL A 1 120 ? 10.311 2.028 -7.704 1.00 91.19 120 VAL A O 1
ATOM 928 N N . GLU A 1 121 ? 11.225 3.214 -9.382 1.00 89.19 121 GLU A N 1
ATOM 929 C CA . GLU A 1 121 ? 11.788 4.272 -8.537 1.00 89.19 121 GLU A CA 1
ATOM 930 C C . GLU A 1 121 ? 10.688 5.019 -7.769 1.00 89.19 121 GLU A C 1
ATOM 932 O O . GLU A 1 121 ? 10.780 5.189 -6.557 1.00 89.19 121 GLU A O 1
ATOM 937 N N . THR A 1 122 ? 9.576 5.350 -8.432 1.00 89.38 122 THR A N 1
ATOM 938 C CA . THR A 1 122 ? 8.416 5.976 -7.773 1.00 89.38 122 THR A CA 1
ATOM 939 C C . THR A 1 122 ? 7.834 5.078 -6.673 1.00 89.38 122 THR A C 1
ATOM 941 O O . THR A 1 122 ? 7.484 5.556 -5.593 1.00 89.38 122 THR A O 1
ATOM 944 N N . ILE A 1 123 ? 7.725 3.766 -6.922 1.00 90.75 123 ILE A N 1
ATOM 945 C CA . ILE A 1 123 ? 7.253 2.797 -5.916 1.00 90.75 123 ILE A CA 1
ATOM 946 C C . ILE A 1 123 ? 8.228 2.735 -4.739 1.00 90.75 123 ILE A C 1
ATOM 948 O O . ILE A 1 123 ? 7.793 2.751 -3.591 1.00 90.75 123 ILE A O 1
ATOM 952 N N . TYR A 1 124 ? 9.528 2.688 -5.023 1.00 88.00 124 TYR A N 1
ATOM 953 C CA . TYR A 1 124 ? 10.587 2.687 -4.019 1.00 88.00 124 TYR A CA 1
ATOM 954 C C . TYR A 1 124 ? 10.523 3.916 -3.106 1.00 88.00 124 TYR A C 1
ATOM 956 O O . TYR A 1 124 ? 10.654 3.779 -1.895 1.00 88.00 124 TYR A O 1
ATOM 964 N N . GLU A 1 125 ? 10.279 5.105 -3.660 1.00 86.75 125 GLU A N 1
ATOM 965 C CA . GLU A 1 125 ? 10.155 6.334 -2.868 1.00 86.75 125 GLU A CA 1
ATOM 966 C C . GLU A 1 125 ? 8.873 6.368 -2.026 1.00 86.75 125 GLU A C 1
ATOM 968 O O . GLU A 1 125 ? 8.834 7.011 -0.977 1.00 86.75 125 GLU A O 1
ATOM 973 N N . SER A 1 126 ? 7.823 5.681 -2.480 1.00 86.19 126 SER A N 1
ATOM 974 C CA . SER A 1 126 ? 6.501 5.734 -1.852 1.00 86.19 126 SER A CA 1
ATOM 975 C C . SER A 1 126 ? 6.280 4.667 -0.775 1.00 86.19 126 SER A C 1
ATOM 977 O O . SER A 1 126 ? 5.403 4.827 0.070 1.00 86.19 126 SER A O 1
ATOM 979 N N . VAL A 1 127 ? 7.029 3.562 -0.804 1.00 82.88 127 VAL A N 1
ATOM 980 C CA . VAL A 1 127 ? 6.867 2.437 0.128 1.00 82.88 127 VAL A CA 1
ATOM 981 C C . VAL A 1 127 ? 8.057 2.391 1.089 1.00 82.88 127 VAL A C 1
ATOM 983 O O . VAL A 1 127 ? 9.203 2.306 0.660 1.00 82.88 127 VAL A O 1
ATOM 986 N N . GLY A 1 128 ? 7.800 2.418 2.402 1.00 63.72 128 GLY A N 1
ATOM 987 C CA . GLY A 1 128 ? 8.854 2.306 3.421 1.00 63.72 128 GLY A CA 1
ATOM 988 C C . GLY A 1 128 ? 9.692 1.019 3.287 1.00 63.72 128 GLY A C 1
ATOM 989 O O . GLY A 1 128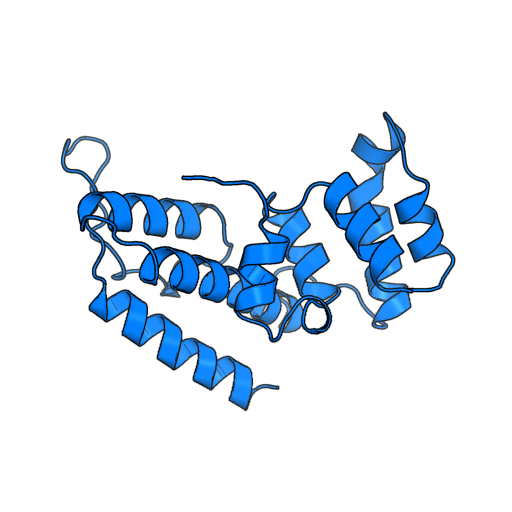 ? 9.213 0.017 2.773 1.00 63.72 128 GLY A O 1
ATOM 990 N N . CYS A 1 129 ? 10.938 1.029 3.775 1.00 62.62 129 CYS A N 1
ATOM 991 C CA . CYS A 1 129 ? 11.955 -0.043 3.661 1.00 62.62 129 CYS A CA 1
ATOM 992 C C . CYS A 1 129 ? 12.471 -0.340 2.222 1.00 62.62 129 CYS A C 1
ATOM 994 O O . CYS A 1 129 ? 12.202 -1.403 1.644 1.00 62.62 129 CYS A O 1
ATOM 996 N N . PRO A 1 130 ? 13.224 0.615 1.646 1.00 64.12 130 PRO A N 1
ATOM 997 C CA . PRO A 1 130 ? 13.694 0.606 0.259 1.00 64.12 130 PRO A CA 1
ATOM 998 C C . PRO A 1 130 ? 14.783 -0.425 -0.092 1.00 64.12 130 PRO A C 1
ATOM 1000 O O . PRO A 1 130 ? 14.990 -0.739 -1.267 1.00 64.12 130 PRO A O 1
ATOM 1003 N N . GLU A 1 131 ? 15.521 -0.932 0.895 1.00 71.19 131 GLU A N 1
ATOM 1004 C CA . GLU A 1 131 ? 16.812 -1.593 0.667 1.00 71.19 131 GLU A CA 1
ATOM 1005 C C . GLU A 1 131 ? 16.690 -2.902 -0.122 1.00 71.19 131 GLU A C 1
ATOM 1007 O O . GLU A 1 131 ? 17.568 -3.232 -0.919 1.00 71.19 131 GLU A O 1
ATOM 1012 N N . ASP A 1 132 ? 15.582 -3.630 0.031 1.00 77.88 132 ASP A N 1
ATOM 1013 C CA . ASP A 1 132 ? 15.380 -4.895 -0.686 1.00 77.88 132 ASP A CA 1
ATOM 1014 C C . ASP A 1 132 ? 15.097 -4.709 -2.182 1.00 77.88 132 ASP A C 1
ATOM 1016 O O . ASP A 1 132 ? 15.160 -5.672 -2.947 1.00 77.88 132 ASP A O 1
ATOM 1020 N N . MET A 1 133 ? 14.714 -3.498 -2.594 1.00 84.12 133 MET A N 1
ATOM 1021 C CA . MET A 1 133 ? 14.391 -3.178 -3.985 1.00 84.12 133 MET A CA 1
ATOM 1022 C C . MET A 1 133 ? 15.622 -2.708 -4.769 1.00 84.12 133 MET A C 1
ATOM 1024 O O . MET A 1 133 ? 15.532 -2.454 -5.972 1.00 84.12 133 MET A O 1
ATOM 1028 N N . LEU A 1 134 ? 16.783 -2.608 -4.119 1.00 82.25 134 LEU A N 1
ATOM 1029 C CA . LEU A 1 134 ? 18.029 -2.282 -4.799 1.00 82.25 134 LEU A CA 1
ATOM 1030 C C . LEU A 1 134 ? 18.347 -3.339 -5.866 1.00 82.25 134 LEU A C 1
ATOM 1032 O O . LEU A 1 134 ? 18.283 -4.545 -5.626 1.00 82.25 134 LEU A O 1
ATOM 1036 N N . GLY A 1 135 ? 18.694 -2.868 -7.064 1.00 85.31 135 GLY A N 1
ATOM 1037 C CA . GLY A 1 135 ? 18.976 -3.721 -8.221 1.00 85.31 135 GLY A CA 1
ATOM 1038 C C . GLY A 1 135 ? 17.754 -4.082 -9.071 1.00 85.31 135 GLY A C 1
ATOM 1039 O O . GLY A 1 135 ? 17.905 -4.820 -10.039 1.00 85.31 135 GLY A O 1
ATOM 1040 N N . LEU A 1 136 ? 16.561 -3.563 -8.756 1.00 89.50 136 LEU A N 1
ATOM 1041 C CA . LEU A 1 136 ? 15.385 -3.695 -9.628 1.00 89.50 136 LEU A CA 1
ATOM 1042 C C . LEU A 1 136 ? 15.381 -2.694 -10.797 1.00 89.50 136 LEU A C 1
ATOM 1044 O O . LEU A 1 136 ? 14.699 -2.908 -11.799 1.00 89.50 136 LEU A O 1
ATOM 1048 N N . TRP A 1 137 ? 16.143 -1.608 -10.681 1.00 90.38 137 TRP A N 1
ATOM 1049 C CA . TRP A 1 137 ? 16.404 -0.641 -11.743 1.00 90.38 137 TRP A CA 1
ATOM 1050 C C . TRP A 1 137 ? 17.812 -0.060 -11.594 1.00 90.38 137 TRP A C 1
ATOM 1052 O O . TRP A 1 137 ? 18.443 -0.156 -10.538 1.00 90.38 137 TRP A O 1
ATOM 1062 N N . GLU A 1 138 ? 18.303 0.550 -12.665 1.00 85.75 138 GLU A N 1
ATOM 1063 C CA . GLU A 1 138 ? 19.528 1.338 -12.661 1.00 85.75 138 GLU A CA 1
ATOM 1064 C C . GLU A 1 138 ? 19.277 2.680 -11.967 1.00 85.75 138 GLU A C 1
ATOM 1066 O O . GLU A 1 138 ? 18.563 3.535 -12.495 1.00 85.75 138 GLU A O 1
ATOM 1071 N N . ILE A 1 139 ? 19.887 2.874 -10.795 1.00 75.31 139 ILE A N 1
ATOM 1072 C CA . ILE A 1 139 ? 19.866 4.161 -10.098 1.00 75.31 139 ILE A CA 1
ATOM 1073 C C . ILE A 1 139 ? 20.740 5.136 -10.885 1.00 75.31 139 ILE A C 1
ATOM 1075 O O . ILE A 1 139 ? 21.971 5.049 -10.883 1.00 75.31 139 ILE A O 1
ATOM 1079 N N . THR A 1 140 ? 20.102 6.082 -11.560 1.00 75.50 140 THR A N 1
ATOM 1080 C CA . THR A 1 140 ? 20.793 7.136 -12.300 1.00 75.50 140 THR A CA 1
ATOM 1081 C C . THR A 1 140 ? 20.965 8.363 -11.422 1.00 75.50 140 THR A C 1
ATOM 1083 O O . THR A 1 140 ? 20.002 8.883 -10.865 1.00 75.50 140 THR A O 1
ATOM 1086 N N . ALA A 1 141 ? 22.192 8.875 -11.317 1.00 74.81 141 ALA A N 1
ATOM 1087 C CA . ALA A 1 141 ? 22.427 10.107 -10.575 1.00 74.81 141 ALA A CA 1
ATOM 1088 C C . ALA A 1 141 ? 21.675 11.289 -11.228 1.00 74.81 141 ALA A C 1
ATOM 1090 O O . ALA A 1 141 ? 21.688 11.382 -12.464 1.00 74.81 141 ALA A O 1
ATOM 1091 N N . PRO A 1 142 ? 21.113 12.241 -10.454 1.00 71.12 142 PRO A N 1
ATOM 1092 C CA . PRO A 1 142 ? 20.293 13.335 -10.992 1.00 71.12 142 PRO A CA 1
ATOM 1093 C C . PRO A 1 142 ? 20.983 14.182 -12.076 1.00 71.12 142 PRO A C 1
ATOM 1095 O O . PRO A 1 142 ? 20.337 14.727 -12.967 1.00 71.12 142 PRO A O 1
ATOM 1098 N N . TRP A 1 143 ? 22.315 14.284 -12.034 1.00 72.94 143 TRP A N 1
ATOM 1099 C CA . TRP A 1 143 ? 23.116 15.041 -13.003 1.00 72.94 143 TRP A CA 1
ATOM 1100 C C . TRP A 1 143 ? 23.459 14.270 -14.288 1.00 72.94 143 TRP A C 1
ATOM 1102 O O . TRP A 1 143 ? 23.939 14.877 -15.244 1.00 72.94 143 TRP A O 1
ATOM 1112 N N . SER A 1 144 ? 23.238 12.952 -14.333 1.00 75.81 144 SER A N 1
ATOM 1113 C CA . SER A 1 144 ? 23.659 12.093 -15.452 1.00 75.81 144 SER A CA 1
ATOM 1114 C C . SER A 1 144 ? 22.819 12.268 -16.722 1.00 75.81 144 SER A C 1
ATOM 1116 O O . SER A 1 144 ? 23.262 11.879 -17.800 1.00 75.81 144 SER A O 1
ATOM 1118 N N . ARG A 1 145 ? 21.620 12.869 -16.613 1.00 72.12 145 ARG A N 1
ATOM 1119 C CA . ARG A 1 145 ? 20.621 13.017 -17.695 1.00 72.12 145 ARG A CA 1
ATOM 1120 C C . ARG A 1 145 ? 20.224 11.701 -18.382 1.00 72.12 145 ARG A C 1
ATOM 1122 O O . ARG A 1 145 ? 19.562 11.742 -19.418 1.00 72.12 145 ARG A O 1
ATOM 1129 N N . GLN A 1 146 ? 20.614 10.553 -17.832 1.00 78.81 146 GLN A N 1
ATOM 1130 C CA . GLN A 1 146 ? 20.156 9.248 -18.283 1.00 78.81 146 GLN A CA 1
ATOM 1131 C C . GLN A 1 146 ? 18.903 8.877 -17.487 1.00 78.81 146 GLN A C 1
ATOM 1133 O O . GLN A 1 146 ? 18.903 9.064 -16.272 1.00 78.81 146 GLN A O 1
ATOM 1138 N N . PRO A 1 147 ? 17.828 8.412 -18.143 1.00 76.56 147 PRO A N 1
ATOM 1139 C CA . PRO A 1 147 ? 16.659 7.922 -17.431 1.00 76.56 147 PRO A CA 1
ATOM 1140 C C . PRO A 1 147 ? 16.986 6.592 -16.730 1.00 76.56 147 PRO A C 1
ATOM 1142 O O . PRO A 1 147 ? 17.724 5.784 -17.307 1.00 76.56 147 PRO A O 1
ATOM 1145 N N . PRO A 1 148 ? 16.418 6.332 -15.539 1.00 85.25 148 PRO A N 1
ATOM 1146 C CA . PRO A 1 148 ? 16.552 5.040 -14.880 1.00 85.25 148 PRO A CA 1
ATOM 1147 C C . PRO A 1 148 ? 15.983 3.941 -15.775 1.00 85.25 148 PRO A C 1
ATOM 1149 O O . PRO A 1 148 ? 14.968 4.136 -16.447 1.00 85.25 148 PRO A O 1
ATOM 1152 N N . ARG A 1 149 ? 16.613 2.767 -15.776 1.00 90.81 149 ARG A N 1
ATOM 1153 C CA . ARG A 1 149 ? 16.162 1.606 -16.555 1.00 90.81 149 ARG A CA 1
ATOM 1154 C C . ARG A 1 149 ? 15.775 0.467 -15.638 1.00 90.81 149 ARG A C 1
ATOM 1156 O O . ARG A 1 149 ? 16.585 0.023 -14.836 1.00 90.81 149 ARG A O 1
ATOM 1163 N N . GLY A 1 150 ? 14.542 -0.008 -15.756 1.00 90.94 150 GLY A N 1
ATOM 1164 C CA . GLY A 1 150 ? 14.051 -1.133 -14.969 1.00 90.94 150 GLY A CA 1
ATOM 1165 C C . GLY A 1 150 ? 14.495 -2.481 -15.533 1.00 90.94 150 GLY A C 1
ATOM 1166 O O . GLY A 1 150 ? 14.425 -2.705 -16.744 1.00 90.94 150 GLY A O 1
ATOM 1167 N N . ASP A 1 151 ? 14.881 -3.398 -14.648 1.00 92.94 151 ASP A N 1
ATOM 1168 C CA . ASP A 1 151 ? 15.147 -4.797 -14.977 1.00 92.94 151 ASP A CA 1
ATOM 1169 C C . ASP A 1 151 ? 13.888 -5.629 -14.710 1.00 92.94 151 ASP A C 1
ATOM 1171 O O . ASP A 1 151 ? 13.592 -6.059 -13.592 1.00 92.94 151 ASP A O 1
ATOM 1175 N N . ARG A 1 152 ? 13.133 -5.874 -15.782 1.00 93.69 152 ARG A N 1
ATOM 1176 C CA . ARG A 1 152 ? 11.882 -6.639 -15.740 1.00 93.69 152 ARG A CA 1
ATOM 1177 C C . ARG A 1 152 ? 12.065 -8.048 -15.166 1.00 93.69 152 ARG A C 1
ATOM 1179 O O . ARG A 1 152 ? 11.175 -8.529 -14.466 1.00 93.69 152 ARG A O 1
ATOM 1186 N N . GLU A 1 153 ? 13.190 -8.709 -15.436 1.00 94.06 153 GLU A N 1
ATOM 1187 C CA . GLU A 1 153 ? 13.441 -10.063 -14.938 1.00 94.06 153 GLU A CA 1
ATOM 1188 C C . GLU A 1 153 ? 13.795 -10.043 -13.447 1.00 94.06 153 GLU A C 1
ATOM 1190 O O . GLU A 1 153 ? 13.285 -10.861 -12.676 1.00 94.06 153 GLU A O 1
ATOM 1195 N N . ALA A 1 154 ? 14.615 -9.084 -13.006 1.00 93.62 154 ALA A N 1
ATOM 1196 C CA . ALA A 1 154 ? 14.905 -8.896 -11.587 1.00 93.62 154 ALA A CA 1
ATOM 1197 C C . ALA A 1 154 ? 13.638 -8.589 -10.783 1.00 93.62 154 ALA A C 1
ATOM 1199 O O . ALA A 1 154 ? 13.432 -9.207 -9.736 1.00 93.62 154 ALA A O 1
ATOM 1200 N N . ILE A 1 155 ? 12.763 -7.717 -11.295 1.00 94.06 155 ILE A N 1
ATOM 1201 C CA . ILE A 1 155 ? 11.483 -7.388 -10.653 1.00 94.06 155 ILE A CA 1
ATOM 1202 C C . ILE A 1 155 ? 10.604 -8.636 -10.547 1.00 94.06 155 ILE A C 1
ATOM 1204 O O . ILE A 1 155 ? 10.110 -8.938 -9.463 1.00 94.06 155 ILE A O 1
ATOM 1208 N N . ALA A 1 156 ? 10.465 -9.421 -11.620 1.00 94.62 156 ALA A N 1
ATOM 1209 C CA . ALA A 1 156 ? 9.685 -10.659 -11.584 1.00 94.62 156 ALA A CA 1
ATOM 1210 C C . ALA A 1 156 ? 10.248 -11.674 -10.570 1.00 94.62 156 ALA A C 1
ATOM 1212 O O . ALA A 1 156 ? 9.502 -12.249 -9.776 1.00 94.62 156 ALA A O 1
ATOM 1213 N N . ARG A 1 157 ? 11.576 -11.864 -10.532 1.00 93.81 157 ARG A N 1
ATOM 1214 C CA . ARG A 1 157 ? 12.236 -12.738 -9.543 1.00 93.81 157 ARG A CA 1
ATOM 1215 C C . ARG A 1 157 ? 12.048 -12.241 -8.112 1.00 93.81 157 ARG A C 1
ATOM 1217 O O . ARG A 1 157 ? 11.907 -13.055 -7.201 1.00 93.81 157 ARG A O 1
ATOM 1224 N N . PHE A 1 158 ? 12.086 -10.930 -7.896 1.00 92.69 158 PHE A N 1
ATOM 1225 C CA . PHE A 1 158 ? 11.834 -10.323 -6.593 1.00 92.69 158 PHE A CA 1
ATOM 1226 C C . PHE A 1 158 ? 10.399 -10.576 -6.132 1.00 92.69 158 PHE A C 1
ATOM 1228 O O . PHE A 1 158 ? 10.210 -11.105 -5.036 1.00 92.69 158 PHE A O 1
ATOM 1235 N N . VAL A 1 159 ? 9.417 -10.286 -6.993 1.00 93.06 159 VAL A N 1
ATOM 1236 C CA . VAL A 1 159 ? 7.992 -10.494 -6.710 1.00 93.06 159 VAL A CA 1
ATOM 1237 C C . VAL A 1 159 ? 7.727 -11.949 -6.330 1.00 93.06 159 VAL A C 1
ATOM 1239 O O . VAL A 1 159 ? 7.249 -12.207 -5.229 1.00 93.06 159 VAL A O 1
ATOM 1242 N N . ASN A 1 160 ? 8.145 -12.902 -7.168 1.00 92.25 160 ASN A N 1
ATOM 1243 C CA . ASN A 1 160 ? 7.915 -14.330 -6.925 1.00 92.25 160 ASN A CA 1
ATOM 1244 C C . ASN A 1 160 ? 8.497 -14.809 -5.585 1.00 92.25 160 ASN A C 1
ATOM 1246 O O . ASN A 1 160 ? 7.885 -15.608 -4.876 1.00 92.25 160 ASN A O 1
ATOM 1250 N N . ARG A 1 161 ? 9.691 -14.326 -5.225 1.00 90.81 161 ARG A N 1
ATOM 1251 C CA . ARG A 1 161 ? 10.368 -14.712 -3.980 1.00 90.81 161 ARG A CA 1
ATOM 1252 C C . ARG A 1 161 ? 9.634 -14.170 -2.755 1.00 90.81 161 ARG A C 1
ATOM 1254 O O . ARG A 1 161 ? 9.390 -14.916 -1.815 1.00 90.81 161 ARG A O 1
ATOM 1261 N N . ARG A 1 162 ? 9.251 -12.891 -2.795 1.00 89.44 162 ARG A N 1
ATOM 1262 C CA . ARG A 1 162 ? 8.546 -12.216 -1.699 1.00 89.44 162 ARG A CA 1
ATOM 1263 C C . ARG A 1 162 ? 7.122 -12.726 -1.508 1.00 89.44 162 ARG A C 1
ATOM 1265 O O . ARG A 1 162 ? 6.669 -12.846 -0.376 1.00 89.44 162 ARG A O 1
ATOM 1272 N N . GLU A 1 163 ? 6.432 -13.100 -2.579 1.00 88.88 163 GLU A N 1
ATOM 1273 C CA . GLU A 1 163 ? 5.140 -13.782 -2.458 1.00 88.88 163 GLU A CA 1
ATOM 1274 C C . GLU A 1 163 ? 5.260 -15.126 -1.739 1.00 88.88 163 GLU A C 1
ATOM 1276 O O . GLU A 1 163 ? 4.462 -15.430 -0.852 1.00 88.88 163 GLU A O 1
ATOM 1281 N N . ALA A 1 164 ? 6.282 -15.915 -2.079 1.00 87.50 164 ALA A N 1
ATOM 1282 C CA . ALA A 1 164 ? 6.541 -17.177 -1.400 1.00 87.50 164 ALA A CA 1
ATOM 1283 C C . ALA A 1 164 ? 6.904 -16.981 0.083 1.00 87.50 164 ALA A C 1
ATOM 1285 O O . ALA A 1 164 ? 6.624 -17.859 0.899 1.00 87.50 164 ALA A O 1
ATOM 1286 N N . ASP A 1 165 ? 7.520 -15.855 0.453 1.00 85.69 165 ASP A N 1
ATOM 1287 C CA . ASP A 1 165 ? 7.741 -15.489 1.856 1.00 85.69 165 ASP A CA 1
ATOM 1288 C C . ASP A 1 165 ? 6.405 -15.210 2.555 1.00 85.69 165 ASP A C 1
ATOM 1290 O O . ASP A 1 165 ? 6.093 -15.865 3.545 1.00 85.69 165 ASP A O 1
ATOM 1294 N N . LEU A 1 166 ? 5.562 -14.334 1.995 1.00 82.88 166 LEU A N 1
ATOM 1295 C CA . LEU A 1 166 ? 4.268 -13.978 2.594 1.00 82.88 166 LEU A CA 1
ATOM 1296 C C . LEU A 1 166 ? 3.360 -15.189 2.839 1.00 82.88 166 LEU A C 1
ATOM 1298 O O . LEU A 1 166 ? 2.709 -15.256 3.879 1.00 82.88 166 LEU A O 1
ATOM 1302 N N . VAL A 1 167 ? 3.333 -16.153 1.913 1.00 82.25 167 VAL A N 1
ATOM 1303 C CA . VAL A 1 167 ? 2.557 -17.395 2.074 1.00 82.25 167 VAL A CA 1
ATOM 1304 C C . VAL A 1 167 ? 3.109 -18.269 3.200 1.00 82.25 167 VAL A C 1
ATOM 1306 O O . VAL A 1 167 ? 2.338 -18.910 3.902 1.00 82.25 167 VAL A O 1
ATOM 1309 N N . ARG A 1 168 ? 4.433 -18.314 3.386 1.00 76.69 168 ARG A N 1
ATOM 1310 C CA . ARG A 1 168 ? 5.065 -19.139 4.429 1.00 76.69 168 ARG A CA 1
ATOM 1311 C C . ARG A 1 168 ? 4.884 -18.576 5.827 1.00 76.69 168 ARG A C 1
ATOM 1313 O O . ARG A 1 168 ? 4.938 -19.333 6.791 1.00 76.69 168 ARG A O 1
ATOM 1320 N N . GLU A 1 169 ? 4.750 -17.262 5.942 1.00 71.94 169 GLU A N 1
ATOM 1321 C CA . GLU A 1 169 ? 4.569 -16.634 7.239 1.00 71.94 169 GLU A CA 1
ATOM 1322 C C . GLU A 1 169 ? 3.089 -16.518 7.661 1.00 71.94 169 GLU A C 1
ATOM 1324 O O . GLU A 1 169 ? 2.820 -16.290 8.845 1.00 71.94 169 GLU A O 1
ATOM 1329 N N . GLY A 1 170 ? 2.145 -16.599 6.716 1.00 59.56 170 GLY A N 1
ATOM 1330 C CA . GLY A 1 170 ? 0.694 -16.559 6.957 1.00 59.56 170 GLY A CA 1
ATOM 1331 C C . GLY A 1 170 ? 0.171 -17.777 7.703 1.00 59.56 170 GLY A C 1
ATOM 1332 O O . GLY A 1 170 ? -0.660 -17.555 8.610 1.00 59.56 170 GLY A O 1
#

pLDDT: mean 89.06, std 10.28, range [34.88, 97.62]

Radius of gyration: 17.2 Å; chains: 1; bounding box: 44×39×41 Å

Secondary structure (DSSP, 8-state):
-----HHHHHHHHHTSGGG--HHHHHHHHHTTSS-HHHHHHHHHHTT--SHHHHHHHH--HHHHHHHHHHHHHHHHHHHHSS---TTSHHHHHHHHHHHHHHHHHHHHS---HHHHHHHHHHHHHHSS-GGGGTTSB----TTS-PPP-B-HHHHHHHHHHHHHHHHHH-

Sequence (170 aa):
MVLGNWLAILARHVGGAEGITWDDVVVGHDFGFLKAEEIQVWIRGGGFQGEATDRVCRLEGVERATRFEAALWKASAEQTGKAPRPGGQRWGRAQDRWRLALLKDVLEAPLSPEALGVAVETIYESVGCPEDMLGLWEITAPWSRQPPRGDREAIARFVNRREADLVREG